Protein AF-A0A9E6PFA4-F1 (afdb_monomer)

Radius of gyration: 13.03 Å; Cα contacts (8 Å, |Δi|>4): 23; chains: 1; bounding box: 37×27×28 Å

pLDDT: mean 85.77, std 14.97, range [38.47, 97.19]

Nearest PDB structures (foldseek):
  6gts-assembly1_C-2  TM=5.755E-01  e=5.222E+00  Escherichia coli

Organism: NCBI:txid2745495

Solvent-accessible surface area (backbone atoms only — not comparable to full-atom values): 4113 Å² total; per-residue (Å²): 133,86,86,82,86,74,55,71,68,59,53,50,52,34,48,55,49,10,65,75,67,75,46,54,51,66,58,40,48,50,48,53,54,52,50,51,53,48,43,72,77,36,77,87,57,52,72,68,58,52,50,50,45,59,72,71,48,82,69,57,89,79,52,75,83,128

InterPro domains:
  IPR021831 ParD-like antitoxin of type II bacterial toxin-antitoxi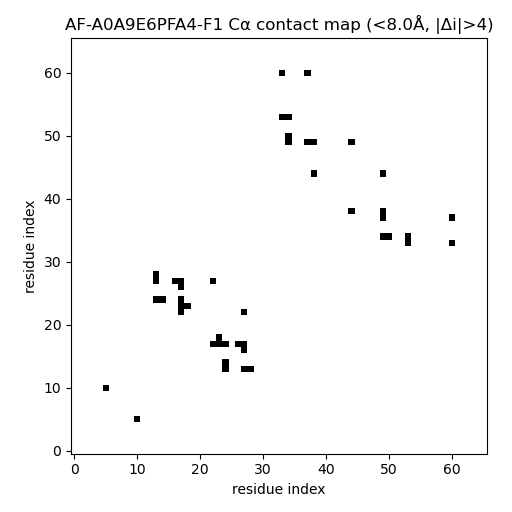n system [PF11903] (1-59)

Sequence (66 aa):
MGIVKISDELHEQIRMASAAMDRSINAQAEFWIKLGLLAELNPQLGYNDLVNRLLLNRDDLIRGRS

Structure (mmCIF, N/CA/C/O backbone):
data_AF-A0A9E6PFA4-F1
#
_entry.id   AF-A0A9E6PFA4-F1
#
loop_
_atom_site.group_PDB
_atom_site.id
_atom_site.type_symbol
_atom_site.label_atom_id
_atom_site.label_alt_id
_atom_site.label_comp_id
_atom_site.label_asym_id
_atom_site.label_entity_id
_atom_site.label_seq_id
_atom_site.pdbx_PDB_ins_code
_atom_site.Cartn_x
_atom_site.Cartn_y
_atom_site.Cartn_z
_atom_site.occupancy
_atom_site.B_iso_or_equiv
_atom_site.auth_seq_id
_atom_site.auth_comp_id
_atom_site.auth_asym_id
_atom_site.auth_atom_id
_atom_site.pdbx_PDB_model_num
ATOM 1 N N . MET A 1 1 ? -5.021 16.197 -12.065 1.00 64.19 1 MET A N 1
ATOM 2 C CA . MET A 1 1 ? -4.515 15.105 -11.206 1.00 64.19 1 MET A CA 1
ATOM 3 C C . MET A 1 1 ? -3.472 15.698 -10.270 1.00 64.19 1 MET A C 1
ATOM 5 O O . MET A 1 1 ? -2.590 16.384 -10.772 1.00 64.19 1 MET A O 1
ATOM 9 N N . GLY A 1 2 ? -3.592 15.519 -8.952 1.00 78.38 2 GLY A N 1
ATOM 10 C CA . GLY A 1 2 ? -2.549 15.940 -8.007 1.00 78.38 2 GLY A CA 1
ATOM 11 C C . GLY A 1 2 ? -1.405 14.926 -8.003 1.00 78.38 2 GLY A C 1
ATOM 12 O O . GLY A 1 2 ? -1.665 13.727 -7.968 1.00 78.38 2 GLY A O 1
ATOM 13 N N . ILE A 1 3 ? -0.156 15.384 -8.090 1.00 85.44 3 ILE A N 1
ATOM 14 C CA . ILE A 1 3 ? 1.022 14.507 -8.028 1.00 85.44 3 ILE A CA 1
ATOM 15 C C . ILE A 1 3 ? 1.365 14.286 -6.555 1.00 85.44 3 ILE A C 1
ATOM 17 O O . ILE A 1 3 ? 1.652 15.246 -5.841 1.00 85.44 3 ILE A O 1
ATOM 21 N N . VAL A 1 4 ? 1.360 13.030 -6.108 1.00 85.81 4 VAL A N 1
ATOM 22 C CA . VAL A 1 4 ? 1.857 12.654 -4.779 1.00 85.81 4 VAL A CA 1
ATOM 23 C C . VAL A 1 4 ? 3.335 12.308 -4.913 1.00 85.81 4 VAL A C 1
ATOM 25 O O . VAL A 1 4 ? 3.692 11.385 -5.643 1.00 85.81 4 VAL A O 1
ATOM 28 N N . LYS A 1 5 ? 4.204 13.065 -4.237 1.00 91.56 5 LYS A N 1
ATOM 29 C CA . LYS A 1 5 ? 5.631 12.737 -4.152 1.00 91.56 5 LYS A CA 1
ATOM 30 C C . LYS A 1 5 ? 5.844 11.668 -3.085 1.00 91.56 5 LYS A C 1
ATOM 32 O O . LYS A 1 5 ? 5.347 11.808 -1.972 1.00 91.56 5 LYS A O 1
ATOM 37 N N . ILE A 1 6 ? 6.615 10.645 -3.428 1.00 93.88 6 ILE A N 1
ATOM 38 C CA . ILE A 1 6 ? 7.072 9.586 -2.523 1.00 93.88 6 ILE A CA 1
ATOM 39 C C . ILE A 1 6 ? 8.598 9.492 -2.589 1.00 93.88 6 ILE A C 1
ATOM 41 O O . ILE A 1 6 ? 9.202 10.050 -3.505 1.00 93.88 6 ILE A O 1
ATOM 45 N N . SER A 1 7 ? 9.222 8.826 -1.617 1.00 97.00 7 SER A N 1
ATOM 46 C CA . SER A 1 7 ? 10.668 8.584 -1.644 1.00 97.00 7 SER A CA 1
ATOM 47 C C . SER A 1 7 ? 11.054 7.632 -2.781 1.00 97.00 7 SER A C 1
ATOM 49 O O . SER A 1 7 ? 10.266 6.764 -3.168 1.00 97.00 7 SER A O 1
ATOM 51 N N . ASP A 1 8 ? 12.285 7.762 -3.281 1.00 95.69 8 ASP A N 1
ATOM 52 C CA . ASP A 1 8 ? 12.824 6.876 -4.324 1.00 95.69 8 ASP A CA 1
ATOM 53 C C . ASP A 1 8 ? 12.841 5.410 -3.870 1.00 95.69 8 ASP A C 1
ATOM 55 O O . ASP A 1 8 ? 12.525 4.507 -4.642 1.00 95.69 8 ASP A O 1
ATOM 59 N N . GLU A 1 9 ? 13.126 5.175 -2.587 1.00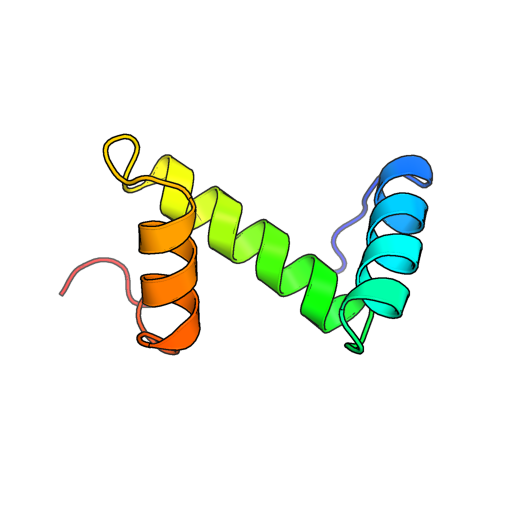 97.12 9 GLU A N 1
ATOM 60 C CA . GLU A 1 9 ? 13.086 3.844 -1.981 1.00 97.12 9 GLU A CA 1
ATOM 61 C C . GLU A 1 9 ? 11.683 3.226 -2.050 1.00 97.12 9 GLU A C 1
ATOM 63 O O . GLU A 1 9 ? 11.528 2.083 -2.481 1.00 97.12 9 GLU A O 1
ATOM 68 N N . LEU A 1 10 ? 10.643 3.987 -1.686 1.00 96.00 10 LEU A N 1
ATOM 69 C CA . LEU A 1 10 ? 9.270 3.492 -1.758 1.00 96.00 10 LEU A CA 1
ATOM 70 C C . LEU A 1 10 ? 8.843 3.263 -3.211 1.00 96.00 10 LEU A C 1
ATOM 72 O O . LEU A 1 10 ? 8.160 2.284 -3.508 1.00 96.00 10 LEU A O 1
ATOM 76 N N . HIS A 1 11 ? 9.266 4.134 -4.128 1.00 95.81 11 HIS A N 1
ATOM 77 C CA . HIS A 1 11 ? 9.003 3.960 -5.551 1.00 95.81 11 HIS A CA 1
ATOM 78 C C . HIS A 1 11 ? 9.601 2.647 -6.088 1.00 95.81 11 HIS A C 1
ATOM 80 O O . HIS A 1 11 ? 8.934 1.933 -6.842 1.00 95.81 11 HIS A O 1
ATOM 86 N N . GLU A 1 12 ? 10.818 2.286 -5.672 1.00 96.94 12 GLU A N 1
ATOM 87 C CA . GLU A 1 12 ? 11.441 1.019 -6.066 1.00 96.94 12 GLU A CA 1
ATOM 88 C C . GLU A 1 12 ? 10.722 -0.195 -5.466 1.00 96.94 12 GLU A C 1
ATOM 90 O O . GLU A 1 12 ? 10.431 -1.157 -6.179 1.00 96.94 12 GLU A O 1
ATOM 95 N N . GLN A 1 13 ? 10.315 -0.128 -4.195 1.00 97.12 13 GLN A N 1
ATOM 96 C CA . GLN A 1 13 ? 9.511 -1.190 -3.581 1.00 97.12 13 GLN A CA 1
ATOM 97 C C . GLN A 1 13 ? 8.178 -1.407 -4.318 1.00 97.12 13 GLN A C 1
ATOM 99 O O . GLN A 1 13 ? 7.783 -2.551 -4.563 1.00 97.12 13 GLN A O 1
ATOM 104 N N . ILE A 1 14 ? 7.498 -0.328 -4.727 1.00 96.38 14 ILE A N 1
ATOM 105 C CA . ILE A 1 14 ? 6.267 -0.414 -5.529 1.00 96.38 14 ILE A CA 1
ATOM 106 C C . ILE A 1 14 ? 6.565 -1.052 -6.886 1.00 96.38 14 ILE A C 1
ATOM 108 O O . ILE A 1 14 ? 5.793 -1.901 -7.327 1.00 96.38 14 ILE A O 1
ATOM 112 N N . ARG A 1 15 ? 7.669 -0.684 -7.547 1.00 96.44 15 ARG A N 1
ATOM 113 C CA . ARG A 1 15 ? 8.074 -1.273 -8.832 1.00 96.44 15 ARG A CA 1
ATOM 114 C C . ARG A 1 15 ? 8.290 -2.782 -8.714 1.00 96.44 15 ARG A C 1
ATOM 116 O O . ARG A 1 15 ? 7.752 -3.533 -9.525 1.00 96.44 15 ARG A O 1
ATOM 123 N N . MET A 1 16 ? 9.026 -3.228 -7.698 1.00 97.19 16 MET A N 1
ATOM 124 C CA . MET A 1 16 ? 9.269 -4.653 -7.457 1.00 97.19 16 MET A CA 1
ATOM 125 C C . MET A 1 16 ? 7.966 -5.409 -7.166 1.00 97.19 16 MET A C 1
ATOM 127 O O . MET A 1 16 ? 7.703 -6.453 -7.762 1.00 97.19 16 MET A O 1
ATOM 131 N N . ALA A 1 17 ? 7.114 -4.864 -6.294 1.00 96.19 17 ALA A N 1
ATOM 132 C CA . ALA A 1 17 ? 5.834 -5.478 -5.953 1.00 96.19 17 ALA A CA 1
ATOM 133 C C . ALA A 1 17 ? 4.866 -5.519 -7.149 1.00 96.19 17 ALA A C 1
ATOM 135 O O . ALA A 1 17 ? 4.168 -6.508 -7.345 1.00 96.19 17 ALA A O 1
ATOM 136 N N . SER A 1 18 ? 4.860 -4.468 -7.972 1.00 96.00 18 SER A N 1
ATOM 137 C CA . SER A 1 18 ? 4.093 -4.375 -9.218 1.00 96.00 18 SER A CA 1
ATOM 138 C C . SER A 1 18 ? 4.457 -5.498 -10.191 1.00 96.00 18 SER A C 1
ATOM 140 O O . SER A 1 18 ? 3.551 -6.134 -10.728 1.00 96.00 18 SER A O 1
ATOM 142 N N . ALA A 1 19 ? 5.750 -5.796 -10.356 1.00 94.69 19 ALA A N 1
ATOM 143 C CA . ALA A 1 19 ? 6.213 -6.910 -11.181 1.00 94.69 19 ALA A CA 1
ATOM 144 C C . ALA A 1 19 ? 5.808 -8.280 -10.606 1.00 94.69 19 ALA A C 1
ATOM 146 O O . ALA A 1 19 ? 5.405 -9.163 -11.356 1.00 94.69 19 ALA A O 1
ATOM 147 N N . ALA A 1 20 ? 5.871 -8.457 -9.282 1.00 95.75 20 ALA A N 1
ATOM 148 C CA . ALA A 1 20 ? 5.490 -9.711 -8.627 1.00 95.75 20 ALA A CA 1
ATOM 149 C C . ALA A 1 20 ? 3.972 -9.979 -8.647 1.00 95.75 20 ALA A C 1
ATOM 151 O O . ALA A 1 20 ? 3.550 -11.130 -8.703 1.00 95.75 20 ALA A O 1
ATOM 152 N N . MET A 1 21 ? 3.158 -8.922 -8.588 1.00 92.06 21 M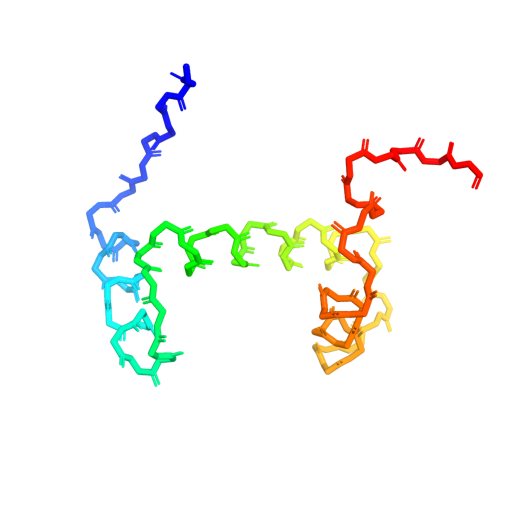ET A N 1
ATOM 153 C CA . MET A 1 21 ? 1.691 -8.994 -8.536 1.00 92.06 21 MET A CA 1
ATOM 154 C C . MET A 1 21 ? 1.017 -8.846 -9.909 1.00 92.06 21 MET A C 1
ATOM 156 O O . MET A 1 21 ? -0.207 -8.736 -9.963 1.00 92.06 21 MET A O 1
ATOM 160 N N . ASP A 1 22 ? 1.804 -8.789 -10.988 1.00 93.44 22 ASP A N 1
ATOM 161 C CA . ASP A 1 22 ? 1.357 -8.626 -12.378 1.00 93.44 22 ASP A CA 1
ATOM 162 C C . ASP A 1 22 ? 0.344 -7.479 -12.574 1.00 93.44 22 ASP A C 1
ATOM 164 O O . ASP A 1 22 ? -0.746 -7.623 -13.129 1.00 93.44 22 ASP A O 1
ATOM 168 N N . ARG A 1 23 ? 0.687 -6.295 -12.051 1.00 91.69 23 ARG A N 1
ATOM 169 C CA . ARG A 1 23 ? -0.140 -5.081 -12.172 1.00 91.69 23 ARG A CA 1
ATOM 170 C C . ARG A 1 23 ? 0.710 -3.843 -12.381 1.00 91.69 23 ARG A C 1
ATOM 172 O O . ARG A 1 23 ? 1.898 -3.859 -12.091 1.00 91.69 23 ARG A O 1
ATOM 179 N N . SER A 1 24 ? 0.114 -2.738 -12.833 1.00 96.50 24 SER A N 1
ATOM 180 C CA . SER A 1 24 ? 0.852 -1.480 -13.019 1.00 96.50 24 SER A CA 1
ATOM 181 C C . SER A 1 24 ? 1.360 -0.894 -11.693 1.00 96.50 24 SER A C 1
ATOM 183 O O . SER A 1 24 ? 0.765 -1.110 -10.636 1.00 96.50 24 SER A O 1
ATOM 185 N N . ILE A 1 25 ? 2.424 -0.088 -11.759 1.00 94.75 25 ILE A N 1
ATOM 186 C CA . ILE A 1 25 ? 2.986 0.637 -10.603 1.00 94.75 25 ILE A CA 1
ATOM 187 C C . ILE A 1 25 ? 1.906 1.490 -9.927 1.00 94.75 25 ILE A C 1
ATOM 189 O O . ILE A 1 25 ? 1.767 1.467 -8.707 1.00 94.75 25 ILE A O 1
ATOM 193 N N . ASN A 1 26 ? 1.079 2.177 -10.720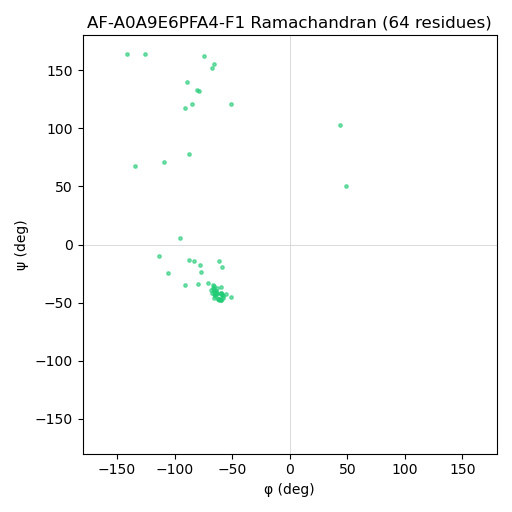 1.00 93.00 26 ASN A N 1
ATOM 194 C CA . ASN A 1 26 ? -0.020 2.987 -10.198 1.00 93.00 26 ASN A CA 1
ATOM 195 C C . ASN A 1 26 ? -1.076 2.126 -9.492 1.00 93.00 26 ASN A C 1
ATOM 197 O O . ASN A 1 26 ? -1.517 2.489 -8.407 1.00 93.00 26 ASN A O 1
ATOM 201 N N . ALA A 1 27 ? -1.443 0.971 -10.061 1.00 92.31 27 ALA A N 1
ATOM 202 C CA . ALA A 1 27 ? -2.396 0.055 -9.432 1.00 92.31 27 ALA A CA 1
ATOM 203 C C . ALA A 1 27 ? -1.839 -0.556 -8.132 1.00 92.31 27 ALA A C 1
ATOM 205 O O . ALA A 1 27 ? -2.577 -0.745 -7.166 1.00 92.31 27 ALA A O 1
ATOM 206 N N . GLN A 1 28 ? -0.534 -0.839 -8.082 1.00 95.25 28 GLN A N 1
ATOM 207 C CA . GLN A 1 28 ? 0.152 -1.288 -6.869 1.00 95.25 28 GLN A CA 1
ATOM 208 C C . GLN A 1 28 ? 0.164 -0.201 -5.787 1.00 95.25 28 GLN A C 1
ATOM 210 O O . GLN A 1 28 ? -0.152 -0.495 -4.634 1.00 95.25 28 GLN A O 1
ATOM 215 N N . ALA A 1 29 ? 0.489 1.040 -6.155 1.00 94.62 29 ALA A N 1
ATOM 216 C CA . ALA A 1 29 ? 0.478 2.177 -5.240 1.00 94.62 29 ALA A CA 1
ATOM 217 C C . ALA A 1 29 ? -0.933 2.436 -4.688 1.00 94.62 29 ALA A C 1
ATOM 219 O O . ALA A 1 29 ? -1.117 2.564 -3.478 1.00 94.62 29 ALA A O 1
ATOM 220 N N . GLU A 1 30 ? -1.941 2.442 -5.563 1.00 92.19 30 GLU A N 1
ATOM 221 C CA . GLU A 1 30 ? -3.343 2.618 -5.184 1.00 92.19 30 GLU A CA 1
ATOM 222 C C . GLU A 1 30 ? -3.804 1.529 -4.210 1.00 92.19 30 GLU A C 1
ATOM 224 O O . GLU A 1 30 ? -4.467 1.826 -3.218 1.00 92.19 30 GLU A O 1
ATOM 229 N N . PHE A 1 31 ? -3.417 0.275 -4.447 1.00 92.19 31 PHE A N 1
ATOM 230 C CA . PHE A 1 31 ? -3.734 -0.825 -3.543 1.00 92.19 31 PHE A CA 1
ATOM 231 C C . PHE A 1 31 ? -3.147 -0.618 -2.143 1.00 92.19 31 PHE A C 1
ATOM 233 O O . PHE A 1 31 ? -3.872 -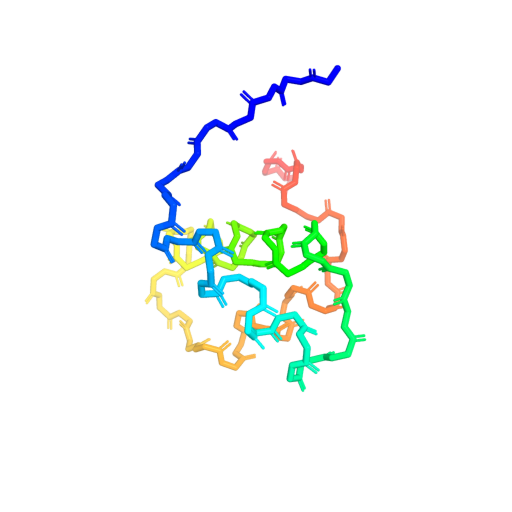0.781 -1.166 1.00 92.19 31 PHE A O 1
ATOM 240 N N . TRP A 1 32 ? -1.869 -0.240 -2.026 1.00 94.00 32 TRP A N 1
ATOM 241 C CA . TRP A 1 32 ? -1.255 0.020 -0.718 1.00 94.00 32 TRP A CA 1
ATOM 242 C C . TRP A 1 32 ? -1.905 1.195 0.008 1.00 94.00 32 TRP A C 1
ATOM 244 O O . TRP A 1 32 ? -2.186 1.079 1.198 1.00 94.00 32 TRP A O 1
ATOM 254 N N . ILE A 1 33 ? -2.214 2.282 -0.704 1.00 92.56 33 ILE A N 1
ATOM 255 C CA . ILE A 1 33 ? -2.903 3.442 -0.122 1.00 92.56 33 ILE A CA 1
ATOM 256 C C . ILE A 1 33 ? -4.285 3.037 0.410 1.00 92.56 33 ILE A C 1
ATOM 258 O O . ILE A 1 33 ? -4.631 3.347 1.549 1.00 92.56 33 ILE A O 1
ATOM 262 N N . LYS A 1 34 ? -5.070 2.305 -0.388 1.00 91.12 34 LYS A N 1
ATOM 263 C CA . LYS A 1 34 ? -6.410 1.848 0.004 1.00 91.12 34 LYS A CA 1
ATOM 264 C C . LYS A 1 34 ? -6.376 0.865 1.169 1.00 91.12 34 LYS A C 1
ATOM 266 O O . LYS A 1 34 ? -7.212 0.949 2.066 1.00 91.12 34 LYS A O 1
ATOM 271 N N . LEU A 1 35 ? -5.417 -0.057 1.161 1.00 92.19 35 LEU A N 1
ATOM 272 C CA . LEU A 1 35 ? -5.243 -1.025 2.235 1.00 92.19 35 LEU A CA 1
ATOM 273 C C . LEU A 1 35 ? -4.841 -0.339 3.548 1.00 92.19 35 LEU A C 1
ATOM 275 O O . LEU A 1 35 ? -5.397 -0.676 4.589 1.00 92.19 35 LEU A O 1
ATOM 279 N N . GLY A 1 36 ? -3.929 0.638 3.495 1.00 92.12 36 GLY A N 1
ATOM 280 C CA . GLY A 1 36 ? -3.534 1.438 4.657 1.00 92.12 36 GLY A CA 1
ATOM 281 C C . GLY A 1 36 ? -4.720 2.184 5.265 1.00 92.12 36 GLY A C 1
ATOM 282 O O . GLY A 1 36 ? -4.978 2.051 6.457 1.00 92.12 36 GLY A O 1
ATOM 283 N N . LEU A 1 37 ? -5.520 2.856 4.430 1.00 91.62 37 LEU A N 1
ATOM 284 C CA . LEU A 1 37 ? -6.748 3.517 4.878 1.00 91.62 37 LEU A CA 1
ATOM 285 C C . LEU A 1 37 ? -7.734 2.531 5.530 1.00 91.62 37 LEU A C 1
ATOM 287 O O . LEU A 1 37 ? -8.316 2.827 6.570 1.00 91.62 37 LEU A O 1
ATOM 291 N N . LEU A 1 38 ? -7.927 1.345 4.944 1.00 90.12 38 LEU A N 1
ATOM 292 C CA . LEU A 1 38 ? -8.807 0.324 5.519 1.00 90.12 38 LEU A CA 1
ATOM 293 C C . LEU A 1 38 ? -8.309 -0.190 6.867 1.00 90.12 38 LEU A C 1
ATOM 295 O O . LEU A 1 38 ? -9.132 -0.410 7.755 1.00 90.12 38 LEU A O 1
ATOM 299 N N . ALA A 1 39 ? -6.997 -0.378 7.007 1.00 92.00 39 ALA A N 1
ATOM 300 C CA . ALA A 1 39 ? -6.375 -0.788 8.257 1.00 92.00 39 ALA A CA 1
ATOM 301 C C . ALA A 1 39 ? -6.541 0.286 9.343 1.00 92.00 39 ALA A C 1
ATOM 303 O O . ALA A 1 39 ? -6.866 -0.048 10.479 1.00 92.00 39 ALA A O 1
ATOM 304 N N . GLU A 1 40 ? -6.402 1.569 8.991 1.00 91.50 40 GLU A N 1
ATOM 305 C CA . GLU A 1 40 ? -6.647 2.687 9.913 1.00 91.50 40 GLU A CA 1
ATOM 306 C C . GLU A 1 40 ? -8.113 2.763 10.361 1.00 91.50 40 GLU A C 1
ATOM 308 O O . GLU A 1 40 ? -8.396 2.999 11.535 1.00 91.50 40 GLU A O 1
ATOM 313 N N . LEU A 1 41 ? -9.058 2.529 9.445 1.00 88.88 41 LEU A N 1
ATOM 314 C CA . LEU A 1 41 ? -10.493 2.562 9.746 1.00 88.88 41 LEU A CA 1
ATOM 315 C C . LEU A 1 41 ? -10.995 1.306 10.469 1.00 88.88 41 LEU A C 1
ATOM 317 O O . LEU A 1 41 ? -12.029 1.361 11.135 1.00 88.88 41 LEU A O 1
ATOM 321 N N . ASN A 1 42 ? -10.297 0.178 10.329 1.00 89.31 42 ASN A N 1
ATOM 322 C CA . ASN A 1 42 ? -10.691 -1.101 10.914 1.00 89.31 42 ASN A CA 1
ATOM 323 C C . ASN A 1 42 ? -9.495 -1.812 11.584 1.00 89.31 42 ASN A C 1
ATOM 325 O O . ASN A 1 42 ? -9.101 -2.889 11.123 1.00 89.31 42 ASN A O 1
ATOM 329 N N . PRO A 1 43 ? -8.935 -1.276 12.689 1.00 91.12 43 PRO A N 1
ATOM 330 C CA . PRO A 1 43 ? -7.762 -1.856 13.359 1.00 91.12 43 PRO A CA 1
ATOM 331 C C . PRO A 1 43 ? -7.949 -3.299 13.857 1.00 91.12 43 PRO A C 1
ATOM 333 O O . PRO A 1 43 ? -6.981 -3.999 14.135 1.00 91.12 43 PRO A O 1
ATOM 336 N N . GLN A 1 44 ? -9.198 -3.738 14.010 1.00 93.00 44 GLN A N 1
ATOM 337 C CA . GLN A 1 44 ? -9.578 -5.069 14.475 1.00 93.00 44 GLN A CA 1
ATOM 338 C C . GLN A 1 44 ? -9.576 -6.140 13.375 1.00 93.00 44 GLN A C 1
ATOM 340 O O . GLN A 1 44 ? -9.689 -7.324 13.689 1.00 93.00 44 GLN A O 1
ATOM 345 N N . LEU A 1 45 ? -9.517 -5.749 12.099 1.00 90.56 45 LEU A N 1
ATOM 346 C CA . LEU A 1 45 ? -9.562 -6.691 10.984 1.00 90.56 45 LEU A CA 1
ATOM 347 C C . LEU A 1 45 ? -8.161 -7.170 10.614 1.00 90.56 45 LEU A C 1
ATOM 349 O O . LEU A 1 45 ? -7.209 -6.392 10.559 1.00 90.56 45 LEU A O 1
ATOM 353 N N . GLY A 1 46 ? -8.047 -8.463 10.315 1.00 93.69 46 GLY A N 1
ATOM 354 C CA . GLY A 1 46 ? -6.807 -9.038 9.816 1.00 93.69 46 GLY A CA 1
ATOM 355 C C . GLY A 1 46 ? -6.545 -8.653 8.362 1.00 93.69 46 GLY A C 1
ATOM 356 O O . GLY A 1 46 ? -7.452 -8.287 7.615 1.00 93.69 46 GLY A O 1
ATOM 357 N N . TYR A 1 47 ? -5.296 -8.811 7.923 1.00 91.12 47 TYR A N 1
ATOM 358 C CA . TYR A 1 47 ? -4.882 -8.501 6.550 1.00 91.12 47 TYR A CA 1
ATOM 359 C C . TYR A 1 47 ? -5.778 -9.158 5.486 1.00 91.12 47 TYR A C 1
ATOM 361 O O . TYR A 1 47 ? -6.215 -8.493 4.550 1.00 91.12 47 TYR A O 1
ATOM 369 N N . ASN A 1 48 ? -6.107 -10.442 5.649 1.00 92.31 48 ASN A N 1
ATOM 370 C CA . ASN A 1 48 ? -6.947 -11.163 4.690 1.00 92.31 48 ASN A CA 1
ATOM 371 C C . ASN A 1 48 ? -8.364 -10.577 4.601 1.00 92.31 48 ASN A C 1
ATOM 373 O O . ASN A 1 48 ? -8.912 -10.475 3.506 1.00 92.31 48 ASN A O 1
ATOM 377 N N . ASP A 1 49 ? -8.938 -10.139 5.724 1.00 91.31 49 ASP A N 1
ATOM 378 C CA . ASP A 1 49 ? -10.260 -9.507 5.747 1.00 91.31 49 ASP A CA 1
ATOM 379 C C . ASP A 1 49 ? -10.236 -8.141 5.058 1.00 91.31 49 ASP A C 1
ATOM 381 O O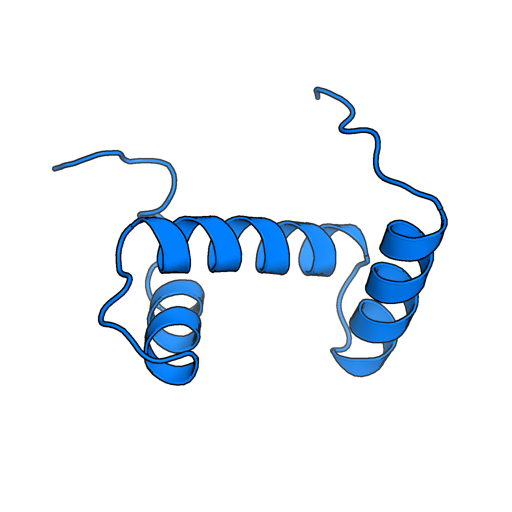 . ASP A 1 49 ? -11.159 -7.797 4.318 1.00 91.31 49 ASP A O 1
ATOM 385 N N . LEU A 1 50 ? -9.159 -7.374 5.256 1.00 91.12 50 LEU A N 1
ATOM 386 C CA . LEU A 1 50 ? -8.950 -6.087 4.593 1.00 91.12 50 LEU A CA 1
ATOM 387 C C . LEU A 1 50 ? -8.794 -6.258 3.077 1.00 91.12 50 LEU A C 1
ATOM 389 O O . LEU A 1 50 ? -9.407 -5.517 2.310 1.00 91.12 50 LEU A O 1
ATOM 393 N N . VAL A 1 51 ? -8.028 -7.260 2.634 1.00 90.88 51 VAL A N 1
ATOM 394 C CA . VAL A 1 51 ? -7.874 -7.584 1.208 1.00 90.88 51 VAL A CA 1
ATOM 395 C C . VAL A 1 51 ? -9.198 -8.048 0.607 1.00 90.88 51 VAL A C 1
ATOM 397 O O . VAL A 1 51 ? -9.575 -7.562 -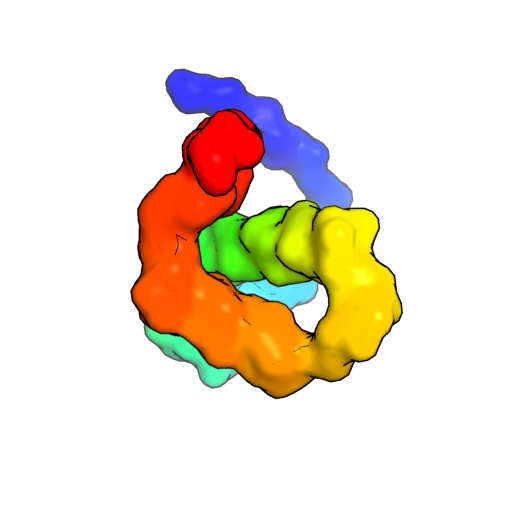0.456 1.00 90.88 51 VAL A O 1
ATOM 400 N N . ASN A 1 52 ? -9.940 -8.920 1.293 1.00 89.50 52 ASN A N 1
ATOM 401 C CA . ASN A 1 52 ? -11.265 -9.343 0.843 1.00 89.50 52 ASN A CA 1
ATOM 402 C C . ASN A 1 52 ? -12.207 -8.146 0.688 1.00 89.50 52 ASN A C 1
ATOM 404 O O . ASN A 1 52 ? -12.848 -8.006 -0.350 1.00 89.50 52 ASN A O 1
ATOM 408 N N . ARG A 1 53 ? -12.239 -7.230 1.663 1.00 86.69 53 ARG A N 1
ATOM 409 C CA . ARG A 1 53 ? -13.008 -5.981 1.551 1.00 86.69 53 ARG A CA 1
ATOM 410 C C . ARG A 1 53 ? -12.559 -5.134 0.367 1.00 86.69 53 ARG A C 1
ATOM 412 O O . ARG A 1 53 ? -13.403 -4.624 -0.354 1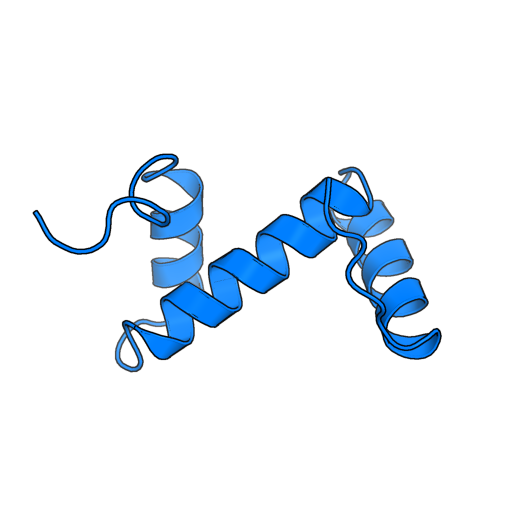.00 86.69 53 ARG A O 1
ATOM 419 N N . LEU A 1 54 ? -11.257 -5.010 0.133 1.00 86.88 54 LEU A N 1
ATOM 420 C CA . LEU A 1 54 ? -10.723 -4.220 -0.975 1.00 86.88 54 LEU A CA 1
ATOM 421 C C . LEU A 1 54 ? -11.072 -4.807 -2.355 1.00 86.88 54 LEU A C 1
ATOM 423 O O . LEU A 1 54 ? -11.293 -4.054 -3.303 1.00 86.88 54 LEU A O 1
ATOM 427 N N . LEU A 1 55 ? -11.122 -6.136 -2.475 1.00 82.38 55 LEU A N 1
ATOM 428 C CA . LEU A 1 55 ? -11.471 -6.832 -3.717 1.00 82.38 55 LEU A CA 1
ATOM 429 C C . LEU A 1 55 ? -12.985 -6.869 -3.971 1.00 82.38 55 LEU A C 1
ATOM 431 O O . LEU A 1 55 ? -13.403 -6.813 -5.127 1.00 82.38 55 LEU A O 1
ATOM 435 N N . LEU A 1 56 ? -13.791 -6.956 -2.909 1.00 77.31 56 LEU A N 1
ATOM 436 C CA . LEU A 1 56 ? -15.248 -7.093 -2.993 1.00 77.31 56 LEU A CA 1
ATOM 437 C C . LEU A 1 56 ? -15.983 -5.741 -2.991 1.00 77.31 56 LEU A C 1
ATOM 439 O O . LEU A 1 56 ? -16.971 -5.596 -3.705 1.00 77.31 56 LEU A O 1
ATOM 443 N N . ASN A 1 57 ? -15.485 -4.734 -2.265 1.00 64.56 57 ASN A N 1
ATOM 444 C CA . ASN A 1 57 ? -16.141 -3.431 -2.101 1.00 64.56 57 ASN A CA 1
ATOM 445 C C . ASN A 1 57 ? -15.392 -2.328 -2.853 1.00 64.56 57 ASN A C 1
ATOM 447 O O . ASN A 1 57 ? -14.766 -1.440 -2.269 1.00 64.56 57 ASN A O 1
ATOM 451 N N . ARG A 1 58 ? -15.478 -2.373 -4.185 1.00 57.31 58 ARG A N 1
ATOM 452 C CA . ARG A 1 58 ? -14.782 -1.440 -5.085 1.00 57.31 58 ARG A CA 1
ATOM 453 C C . ARG A 1 58 ? -15.201 0.038 -4.907 1.00 57.31 58 ARG A C 1
ATOM 455 O O . ARG A 1 58 ? -14.457 0.909 -5.355 1.00 57.31 58 ARG A O 1
ATOM 462 N N . ASP A 1 59 ? -16.312 0.313 -4.212 1.00 55.81 59 ASP A N 1
ATOM 463 C CA . ASP A 1 59 ? -16.963 1.634 -4.118 1.00 55.81 59 ASP A CA 1
ATOM 464 C C . ASP A 1 59 ? -16.951 2.310 -2.723 1.00 55.81 59 ASP A C 1
ATOM 466 O O . ASP A 1 59 ? -17.257 3.502 -2.620 1.00 55.81 59 ASP A O 1
ATOM 470 N N . ASP A 1 60 ? -16.553 1.619 -1.648 1.00 56.12 60 ASP A N 1
ATOM 471 C CA . ASP A 1 60 ? -16.798 2.106 -0.270 1.00 56.12 60 ASP A CA 1
ATOM 472 C C . ASP A 1 60 ? -15.717 3.044 0.290 1.00 56.12 60 ASP A C 1
ATOM 474 O O . ASP A 1 60 ? -15.924 3.716 1.296 1.00 56.12 60 ASP A O 1
ATOM 478 N N . LEU A 1 61 ? -14.551 3.131 -0.351 1.00 59.97 61 LEU A N 1
ATOM 479 C CA . LEU A 1 61 ? -13.406 3.866 0.212 1.00 59.97 61 LEU A CA 1
ATOM 480 C C . LEU A 1 61 ? -13.502 5.384 0.057 1.00 59.97 61 LEU A C 1
ATOM 482 O O . LEU A 1 61 ? -12.794 6.119 0.739 1.00 59.97 61 LEU A O 1
ATOM 486 N N . ILE A 1 62 ? -14.365 5.852 -0.845 1.00 56.72 62 ILE A N 1
ATOM 487 C CA . ILE A 1 62 ? -14.573 7.282 -1.121 1.00 56.72 62 ILE A CA 1
ATOM 488 C C . 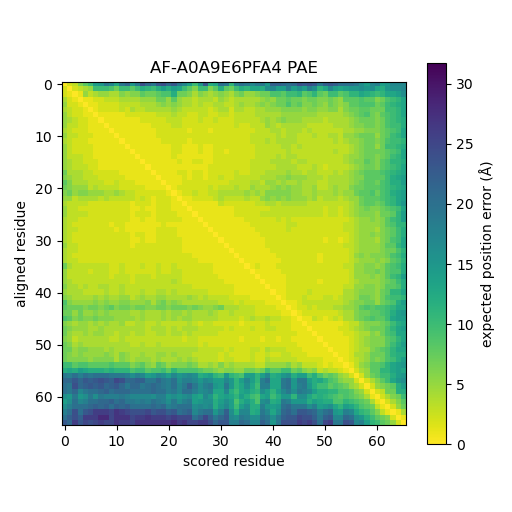ILE A 1 62 ? -15.900 7.759 -0.516 1.00 56.72 62 ILE A C 1
ATOM 490 O O . ILE A 1 62 ? -16.052 8.933 -0.179 1.00 56.72 62 ILE A O 1
ATOM 494 N N . ARG A 1 63 ? -16.860 6.849 -0.316 1.00 50.81 63 ARG A N 1
ATOM 495 C CA . ARG A 1 63 ? -18.150 7.155 0.304 1.00 50.81 63 ARG A CA 1
ATOM 496 C C . ARG A 1 63 ? -18.025 7.013 1.815 1.00 50.81 63 ARG A C 1
ATOM 498 O O . ARG A 1 63 ? -18.427 6.017 2.404 1.00 50.81 63 ARG A O 1
ATOM 505 N N . GLY A 1 64 ? -17.427 8.023 2.445 1.00 45.81 64 GLY A N 1
ATOM 506 C CA . GLY A 1 64 ? -17.472 8.153 3.896 1.00 45.81 64 GLY A CA 1
ATOM 507 C C . GLY A 1 64 ? -18.919 8.045 4.380 1.00 45.81 64 GLY A C 1
ATOM 508 O O . GLY A 1 64 ? -19.746 8.838 3.953 1.00 45.81 64 GLY A O 1
ATOM 509 N N . ARG A 1 65 ? -19.185 7.057 5.245 1.00 46.44 65 ARG A N 1
ATOM 510 C CA . ARG A 1 65 ? -20.438 6.823 5.986 1.00 46.44 65 ARG A CA 1
ATOM 511 C C . ARG A 1 65 ? -21.726 6.998 5.163 1.00 46.44 65 ARG A C 1
ATOM 513 O O . ARG A 1 65 ? -22.236 8.103 4.999 1.00 46.44 65 ARG A O 1
ATOM 520 N N . SER A 1 66 ? -22.335 5.888 4.767 1.00 38.47 66 SER A N 1
ATOM 521 C CA . SER A 1 66 ? -23.799 5.803 4.684 1.00 38.47 66 SER A CA 1
ATOM 522 C C . SER A 1 66 ? -24.280 4.777 5.694 1.00 38.47 66 SER A C 1
ATOM 524 O O . SER A 1 66 ? -23.583 3.748 5.830 1.00 38.47 66 SER A O 1
#

Foldseek 3Di:
DDDDDDDPVVLVVLVVVCVVVVHDSVVSVVVVVQLVLLCVVCVPDDSVVSVVCVVPVVDVSVPDDD

Mean predicted aligned error: 5.92 Å

Secondary structure (DSSP, 8-state):
-PPPP--HHHHHHHHHHHHHTTS-HHHHHHHHHHHHHHHHH-TTS-HHHHHHHHHH-TTTTTS---